Protein AF-A0A8S0FPQ1-F1 (afdb_monomer)

Radius of gyration: 14.88 Å; Cα contacts (8 Å, |Δi|>4): 52; chains: 1; bounding box: 29×21×38 Å

Sequence (55 aa):
MAAVAVDEYQPVTLVYLARAVTPGTYQVPQPMVESMYVPQWRATGAADDLLIVRP

InterPro domains:
  IPR041246 Bacterial alpha-2-macroglobulin MG10 domain [PF17973] (11-39)
  IPR051802 Alpha-2-macroglobulin-like [PTHR40094] (2-52)

Mean predicted aligned error: 6.72 Å

Foldseek 3Di:
DDDDDDDPVDDDDDDDDDDDDDFDKDADAWDKDADPVHRVDIDTHDDDGIDGDDD

pLDDT: mean 84.59, std 7.03, range [51.88, 91.88]

Structure (mmCIF, N/CA/C/O backbone):
data_AF-A0A8S0FPQ1-F1
#
_entry.id   AF-A0A8S0FPQ1-F1
#
loop_
_atom_site.group_PDB
_atom_site.id
_atom_site.type_symbol
_atom_site.label_atom_id
_atom_site.label_alt_id
_atom_site.label_comp_id
_atom_site.label_asym_id
_atom_si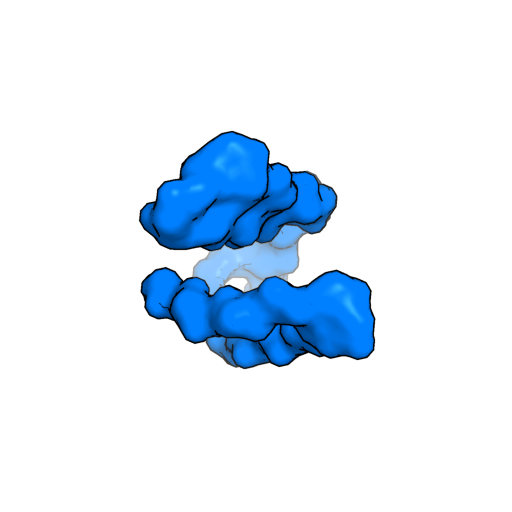te.label_entity_id
_atom_site.label_seq_id
_atom_site.pdbx_PDB_ins_code
_atom_site.Cartn_x
_atom_site.Cartn_y
_atom_site.Cartn_z
_atom_site.occupancy
_atom_site.B_iso_or_equiv
_atom_site.auth_seq_id
_atom_site.auth_comp_id
_atom_site.auth_asym_id
_atom_site.auth_atom_id
_atom_site.pdbx_PDB_model_num
ATOM 1 N N . MET A 1 1 ? 11.575 3.089 2.259 1.00 51.88 1 MET A N 1
ATOM 2 C CA . MET A 1 1 ? 11.378 3.025 0.797 1.00 51.88 1 MET A CA 1
ATOM 3 C C . MET A 1 1 ? 12.015 1.741 0.306 1.00 51.88 1 MET A C 1
ATOM 5 O O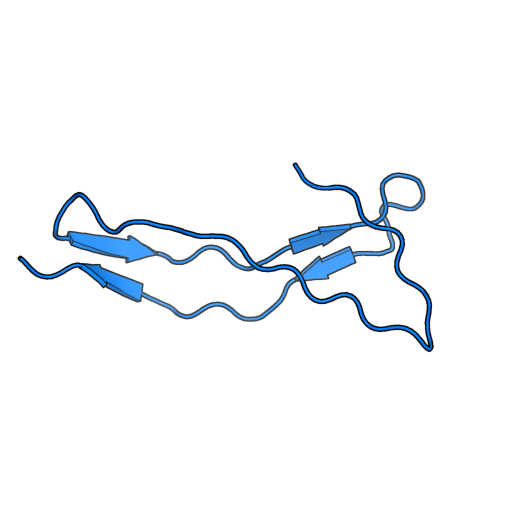 . MET A 1 1 ? 13.136 1.464 0.713 1.00 51.88 1 MET A O 1
ATOM 9 N N . ALA A 1 2 ? 11.284 0.936 -0.461 1.00 67.12 2 ALA A N 1
ATOM 10 C CA . ALA A 1 2 ? 11.817 -0.267 -1.096 1.00 67.12 2 ALA A CA 1
ATOM 11 C C . ALA A 1 2 ? 12.093 0.055 -2.570 1.00 67.12 2 ALA A C 1
ATOM 13 O O . ALA A 1 2 ? 11.259 0.691 -3.209 1.00 67.12 2 ALA A O 1
ATOM 14 N N . ALA A 1 3 ? 13.250 -0.353 -3.086 1.00 70.62 3 ALA A N 1
ATOM 15 C CA . ALA A 1 3 ? 13.594 -0.220 -4.497 1.00 70.62 3 ALA A CA 1
ATOM 16 C C . ALA A 1 3 ? 13.602 -1.612 -5.128 1.00 70.62 3 ALA A C 1
ATOM 18 O O . ALA A 1 3 ? 14.225 -2.526 -4.586 1.00 70.62 3 ALA A O 1
ATOM 19 N N . VAL A 1 4 ? 12.903 -1.771 -6.251 1.00 76.69 4 VAL A N 1
ATOM 20 C CA . VAL A 1 4 ? 12.856 -3.032 -6.996 1.00 76.69 4 VAL A CA 1
ATOM 21 C C . VAL A 1 4 ? 12.970 -2.736 -8.487 1.00 76.69 4 VAL A C 1
ATOM 23 O O . VAL A 1 4 ? 12.371 -1.777 -8.971 1.00 76.69 4 VAL A O 1
ATOM 26 N N . ALA A 1 5 ? 13.755 -3.541 -9.201 1.00 78.31 5 ALA A N 1
ATOM 27 C CA . ALA A 1 5 ? 13.802 -3.510 -10.657 1.00 78.31 5 ALA A CA 1
ATOM 28 C C . ALA A 1 5 ? 12.539 -4.180 -11.218 1.00 78.31 5 ALA A C 1
ATOM 30 O O . ALA A 1 5 ? 12.171 -5.263 -10.768 1.00 78.31 5 ALA A O 1
ATOM 31 N N . VAL A 1 6 ? 11.869 -3.523 -12.164 1.00 72.56 6 VAL A N 1
ATOM 32 C CA . VAL A 1 6 ? 10.657 -4.029 -12.820 1.00 72.56 6 VAL A CA 1
ATOM 33 C C . VAL A 1 6 ? 10.963 -4.199 -14.303 1.00 72.56 6 VAL A C 1
ATOM 35 O O . VAL A 1 6 ? 11.413 -3.246 -14.935 1.00 72.56 6 VAL A O 1
ATOM 38 N N . ASP A 1 7 ? 10.682 -5.384 -14.843 1.00 79.94 7 ASP A N 1
ATOM 39 C CA . ASP A 1 7 ? 10.829 -5.714 -16.262 1.00 79.94 7 ASP A CA 1
ATOM 40 C C . ASP A 1 7 ? 9.461 -6.054 -16.876 1.00 79.94 7 ASP A C 1
ATOM 42 O O . ASP A 1 7 ? 8.587 -6.612 -16.213 1.00 79.94 7 ASP A O 1
ATOM 46 N N . GLU A 1 8 ? 9.271 -5.749 -18.163 1.00 75.75 8 GLU A N 1
ATOM 47 C CA . GLU A 1 8 ? 7.973 -5.832 -18.863 1.00 75.75 8 GLU A CA 1
ATOM 48 C C . GLU A 1 8 ? 7.327 -7.231 -18.822 1.00 75.75 8 GLU A C 1
ATOM 50 O O . GLU A 1 8 ? 6.106 -7.356 -18.745 1.00 75.75 8 GLU A O 1
ATOM 55 N N . TYR A 1 9 ? 8.140 -8.290 -18.800 1.00 77.00 9 TYR A N 1
ATOM 56 C CA . TYR A 1 9 ? 7.682 -9.685 -18.774 1.00 77.00 9 TYR A CA 1
ATOM 57 C C . TYR A 1 9 ? 7.801 -10.346 -17.392 1.00 77.00 9 TYR A C 1
ATOM 59 O O . TYR A 1 9 ? 7.546 -11.546 -17.263 1.00 77.00 9 TYR A O 1
ATOM 67 N N . GLN A 1 10 ? 8.200 -9.595 -16.359 1.00 81.75 10 GLN A N 1
ATOM 68 C CA . GLN A 1 10 ? 8.383 -10.098 -14.994 1.00 81.75 10 GLN A CA 1
ATOM 69 C C . GLN A 1 10 ? 7.722 -9.154 -13.980 1.00 81.75 10 GLN A C 1
ATOM 71 O O . GLN A 1 10 ? 8.379 -8.280 -13.409 1.00 81.75 10 GLN A O 1
ATOM 76 N N . PRO A 1 11 ? 6.409 -9.317 -13.731 1.00 81.19 11 PRO A N 1
ATOM 77 C CA . PRO A 1 11 ? 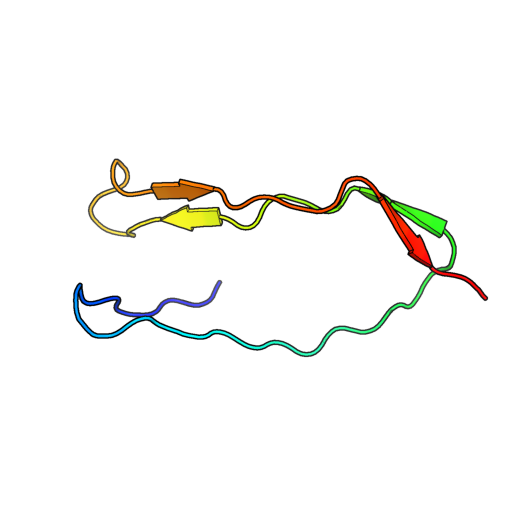5.716 -8.504 -12.745 1.00 81.19 11 PRO A CA 1
ATOM 78 C C . PRO A 1 11 ? 6.276 -8.752 -11.338 1.00 81.19 11 PRO A C 1
ATOM 80 O O . PRO A 1 11 ? 6.455 -9.890 -10.901 1.00 81.19 11 PRO A O 1
ATOM 83 N N . VAL A 1 12 ? 6.515 -7.666 -10.604 1.00 85.88 12 VAL A N 1
ATOM 84 C CA . VAL A 1 12 ? 7.032 -7.696 -9.232 1.00 85.88 12 VAL A CA 1
ATOM 85 C C . VAL A 1 12 ? 5.877 -7.753 -8.236 1.00 85.88 12 VAL A C 1
ATOM 87 O O . VAL A 1 12 ? 4.960 -6.937 -8.293 1.00 85.88 12 VAL A O 1
ATOM 90 N N . THR A 1 13 ? 5.953 -8.674 -7.272 1.00 86.56 13 THR A N 1
ATOM 91 C CA . THR A 1 13 ? 5.007 -8.754 -6.147 1.00 86.56 13 THR A CA 1
ATOM 92 C C . THR A 1 13 ? 5.706 -8.360 -4.847 1.00 86.56 13 THR A C 1
ATOM 94 O O . THR A 1 13 ? 6.664 -9.010 -4.434 1.00 86.56 13 THR A O 1
ATOM 97 N N . LEU A 1 14 ? 5.223 -7.302 -4.190 1.00 84.56 14 LEU A N 1
ATOM 98 C CA . LEU A 1 14 ? 5.701 -6.838 -2.884 1.00 84.56 14 LEU A CA 1
ATOM 99 C C . LEU A 1 14 ? 4.689 -7.207 -1.796 1.00 84.56 14 LEU A C 1
ATOM 101 O O . LEU A 1 14 ? 3.504 -6.917 -1.932 1.00 84.56 14 LEU A O 1
ATOM 105 N N . VAL A 1 15 ? 5.160 -7.804 -0.699 1.00 88.75 15 VAL A N 1
ATOM 106 C CA . VAL A 1 15 ? 4.332 -8.149 0.468 1.00 88.75 15 VAL A CA 1
ATOM 107 C C . VAL A 1 15 ? 4.961 -7.549 1.720 1.00 88.75 15 VAL A C 1
ATOM 109 O O . VAL A 1 15 ? 6.168 -7.664 1.929 1.00 88.75 15 VAL A O 1
ATOM 112 N N . TYR A 1 16 ? 4.143 -6.914 2.561 1.00 84.31 16 TYR A N 1
ATOM 113 C CA . TYR A 1 16 ? 4.553 -6.385 3.860 1.00 84.31 16 TYR A CA 1
ATOM 114 C C . TYR A 1 16 ? 3.554 -6.788 4.946 1.00 84.31 16 TYR A C 1
ATOM 116 O O . TYR A 1 16 ? 2.362 -6.948 4.687 1.00 84.31 16 TYR A O 1
ATOM 124 N N . LEU A 1 17 ? 4.046 -6.949 6.175 1.00 88.00 17 LEU A N 1
ATOM 125 C CA . LEU A 1 17 ? 3.208 -7.204 7.342 1.00 88.00 17 LEU A CA 1
ATOM 126 C C . LEU A 1 17 ? 2.887 -5.877 8.035 1.00 88.00 17 LEU A C 1
ATOM 128 O O . LEU A 1 17 ? 3.784 -5.080 8.306 1.00 88.00 17 LEU A O 1
ATOM 132 N N . ALA A 1 18 ? 1.612 -5.651 8.337 1.00 87.44 18 ALA A N 1
ATOM 133 C CA . ALA A 1 18 ? 1.136 -4.481 9.066 1.00 87.44 18 ALA A CA 1
ATOM 134 C C . ALA A 1 18 ? 0.222 -4.910 10.221 1.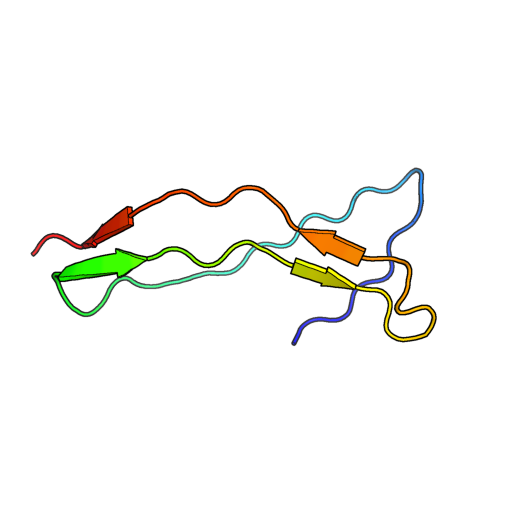00 87.44 18 ALA A C 1
ATOM 136 O O . ALA A 1 18 ? -0.416 -5.961 10.164 1.00 87.44 18 ALA A O 1
ATOM 137 N N . ARG A 1 19 ? 0.159 -4.096 11.280 1.00 91.06 19 ARG A N 1
ATOM 138 C CA . ARG A 1 19 ? -0.679 -4.341 12.461 1.00 91.06 19 ARG A CA 1
ATOM 139 C C . ARG A 1 19 ? -1.614 -3.159 12.687 1.00 91.06 19 ARG A C 1
ATOM 141 O O . ARG A 1 19 ? -1.147 -2.031 12.808 1.00 91.06 19 ARG A O 1
ATOM 148 N N . ALA A 1 20 ? -2.913 -3.430 12.807 1.00 90.56 20 ALA A N 1
ATOM 149 C CA . ALA A 1 20 ? -3.877 -2.453 13.300 1.00 90.56 20 ALA A CA 1
ATOM 150 C C . ALA A 1 20 ? -3.668 -2.249 14.810 1.00 90.56 20 ALA A C 1
ATOM 152 O O . ALA A 1 20 ? -3.558 -3.223 15.558 1.00 90.56 20 ALA A O 1
ATOM 153 N N . VAL A 1 21 ? -3.547 -0.994 15.251 1.00 91.88 21 VAL A N 1
ATOM 154 C CA . VAL A 1 21 ? -3.176 -0.669 16.641 1.00 91.88 21 VAL A CA 1
ATOM 155 C C . VAL A 1 21 ? -4.263 0.141 17.326 1.00 91.88 21 VAL A C 1
ATOM 157 O O . VAL A 1 21 ? -4.818 -0.302 18.325 1.00 91.88 21 VAL A O 1
ATOM 160 N N . THR A 1 22 ? -4.554 1.326 16.800 1.00 89.81 22 THR A N 1
ATOM 161 C CA . THR A 1 22 ? -5.545 2.245 17.356 1.00 89.81 22 THR A CA 1
ATOM 162 C C . THR A 1 22 ? -6.888 2.075 16.649 1.00 89.81 22 THR A C 1
ATOM 164 O O . THR A 1 22 ? -6.927 2.187 15.422 1.00 89.81 22 THR A O 1
ATOM 167 N N . PRO A 1 23 ? -7.984 1.820 17.389 1.00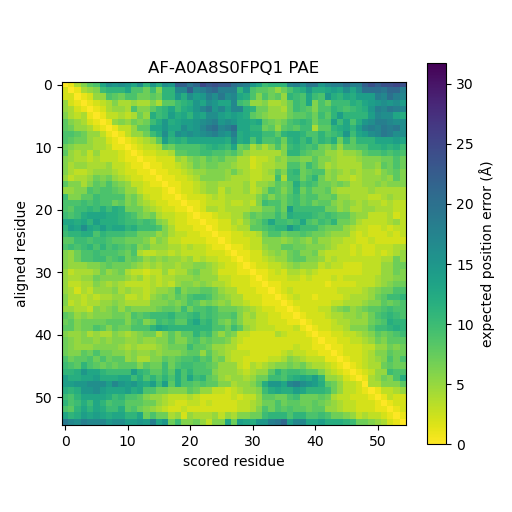 89.44 23 PRO A N 1
ATOM 168 C CA . PRO A 1 23 ? -9.330 1.841 16.832 1.00 89.44 23 PRO A CA 1
ATOM 169 C C . PRO A 1 23 ? -9.690 3.222 16.281 1.00 89.44 23 PRO A C 1
ATOM 171 O O . PRO A 1 23 ? -9.367 4.244 16.888 1.00 89.44 23 PRO A O 1
ATOM 174 N N . GLY A 1 24 ? -10.372 3.250 15.139 1.00 90.06 24 GLY A N 1
ATOM 175 C CA . GLY A 1 24 ? -10.718 4.483 14.438 1.00 90.06 24 GLY A CA 1
ATOM 176 C C . GLY A 1 24 ? -10.967 4.266 12.949 1.00 90.06 24 GLY A C 1
ATOM 177 O O . GLY A 1 24 ? -10.824 3.156 12.433 1.00 90.06 24 GLY A O 1
ATOM 178 N N . THR A 1 25 ? -11.335 5.346 12.264 1.00 90.06 25 THR A N 1
ATOM 179 C CA . THR A 1 25 ? -11.552 5.371 10.814 1.00 90.06 25 THR A CA 1
ATOM 180 C C . THR A 1 25 ? -10.441 6.185 10.163 1.00 90.06 25 THR A C 1
ATOM 182 O O . THR A 1 25 ? -10.249 7.350 10.511 1.00 90.06 25 THR A O 1
ATOM 185 N N . TYR A 1 26 ? -9.709 5.576 9.234 1.00 87.75 26 TYR A N 1
ATOM 186 C CA . TYR A 1 26 ? -8.519 6.153 8.607 1.00 87.75 26 TYR A CA 1
ATOM 187 C C . TYR A 1 26 ? -8.659 6.168 7.086 1.00 87.75 26 TYR A C 1
ATOM 189 O O . TYR A 1 26 ? -9.199 5.229 6.512 1.00 87.75 26 TYR A O 1
ATOM 197 N N . GLN A 1 27 ? -8.144 7.208 6.430 1.00 87.62 27 GLN A N 1
ATOM 198 C CA . GLN A 1 27 ? -8.039 7.238 4.968 1.00 87.62 27 GLN A CA 1
ATOM 199 C C . GLN A 1 27 ? -6.904 6.323 4.506 1.00 87.62 27 GLN A C 1
ATOM 201 O O . GLN A 1 27 ? -5.809 6.369 5.079 1.00 87.62 27 GLN A O 1
ATOM 206 N N . VAL A 1 28 ? -7.146 5.505 3.478 1.00 87.38 28 VAL A N 1
ATOM 207 C CA . VAL A 1 28 ? -6.096 4.661 2.891 1.00 87.38 28 VAL A CA 1
ATOM 208 C C . VAL A 1 28 ? -5.401 5.440 1.772 1.00 87.38 28 VAL A C 1
ATOM 210 O O . VAL A 1 28 ? -6.048 5.827 0.799 1.00 87.38 28 VAL A O 1
ATOM 213 N N . PRO A 1 29 ? -4.088 5.706 1.877 1.00 87.81 29 PRO A N 1
ATOM 214 C CA . PRO A 1 29 ? -3.369 6.387 0.812 1.00 87.81 29 PRO A CA 1
ATOM 215 C C . PRO A 1 29 ? -3.241 5.480 -0.416 1.00 87.81 29 PRO A C 1
ATOM 217 O O . PRO A 1 29 ? -3.041 4.270 -0.301 1.00 87.81 29 PRO A O 1
ATOM 220 N N . GLN A 1 30 ? -3.300 6.086 -1.599 1.00 88.56 30 GLN A N 1
ATOM 221 C CA . GLN A 1 30 ? -3.074 5.383 -2.859 1.00 88.56 30 GLN A CA 1
ATOM 222 C C . GLN A 1 30 ? -1.645 4.818 -2.927 1.00 88.56 30 GLN A C 1
ATOM 224 O O . GLN A 1 30 ? -0.692 5.538 -2.610 1.00 88.56 30 GLN A O 1
ATOM 229 N N . PRO A 1 31 ? -1.459 3.556 -3.359 1.00 88.31 31 PRO A N 1
ATOM 230 C CA . PRO A 1 31 ? -0.126 3.011 -3.575 1.00 88.31 31 PRO A CA 1
ATOM 231 C C . PRO A 1 31 ? 0.535 3.710 -4.769 1.00 88.31 31 PRO A C 1
ATOM 233 O O . PRO A 1 31 ? -0.063 3.825 -5.840 1.00 88.31 31 PRO A O 1
ATOM 236 N N . MET A 1 32 ? 1.778 4.158 -4.596 1.00 88.81 32 MET A N 1
ATOM 237 C CA . MET A 1 32 ? 2.547 4.867 -5.620 1.00 88.81 32 MET A CA 1
ATOM 238 C C . MET A 1 32 ? 3.843 4.122 -5.937 1.00 88.81 32 MET A C 1
ATOM 240 O O . MET A 1 32 ? 4.547 3.666 -5.035 1.00 88.81 32 MET A O 1
ATOM 244 N N . VAL A 1 33 ? 4.165 4.043 -7.227 1.00 88.88 33 VAL A N 1
ATOM 245 C CA . VAL A 1 33 ? 5.449 3.556 -7.738 1.00 88.88 33 VAL A CA 1
ATOM 246 C C . VAL A 1 33 ? 6.010 4.562 -8.739 1.00 88.88 33 VAL A C 1
ATOM 248 O O . VAL A 1 33 ? 5.274 5.088 -9.574 1.00 88.88 33 VAL A O 1
ATOM 251 N N . GLU A 1 34 ? 7.309 4.835 -8.656 1.00 89.00 34 GLU A N 1
ATOM 252 C CA . GLU A 1 34 ? 8.027 5.722 -9.572 1.00 89.00 34 GLU A CA 1
ATOM 253 C C . GLU A 1 34 ? 9.427 5.183 -9.883 1.00 89.00 34 GLU A C 1
ATOM 255 O O . GLU A 1 34 ? 10.046 4.500 -9.062 1.00 89.00 34 GLU A O 1
ATOM 260 N N . SER A 1 35 ? 9.934 5.488 -11.077 1.00 87.06 35 SER A N 1
ATOM 261 C CA . SER A 1 35 ? 11.332 5.219 -11.419 1.00 87.06 35 SER A CA 1
ATOM 262 C C . SER A 1 35 ? 12.241 6.276 -10.797 1.00 87.06 35 SER A C 1
ATOM 264 O O . SER A 1 35 ? 12.055 7.471 -11.019 1.00 87.06 35 SER A O 1
ATOM 266 N N . MET A 1 36 ? 13.287 5.837 -10.089 1.00 88.44 36 MET A N 1
ATOM 267 C CA . MET A 1 36 ? 14.261 6.746 -9.468 1.00 88.44 36 MET A CA 1
ATOM 268 C C . MET A 1 36 ? 15.065 7.573 -10.486 1.00 88.44 36 MET A C 1
ATOM 270 O O . MET A 1 36 ? 15.561 8.641 -10.139 1.00 88.44 36 MET A O 1
ATOM 274 N N . TYR A 1 37 ? 15.205 7.097 -11.728 1.00 85.88 37 TYR A N 1
ATOM 275 C CA . TYR A 1 37 ? 16.014 7.759 -12.763 1.00 85.88 37 TYR A CA 1
ATOM 276 C C . TYR A 1 37 ? 15.178 8.419 -13.866 1.00 85.88 37 TYR A C 1
ATOM 278 O O . TYR A 1 37 ? 15.687 9.265 -14.598 1.00 85.88 37 TYR A O 1
ATOM 286 N N . VAL A 1 38 ? 13.901 8.047 -13.997 1.00 87.38 38 VAL A N 1
ATOM 287 C CA . VAL A 1 38 ? 12.991 8.558 -15.032 1.00 87.38 38 VAL A CA 1
ATOM 288 C C . VAL A 1 38 ? 11.654 8.928 -14.370 1.00 87.38 38 VAL A C 1
ATOM 290 O O . VAL A 1 38 ? 10.708 8.151 -14.433 1.00 87.38 38 VAL A O 1
ATOM 293 N N . PRO A 1 39 ? 11.524 10.111 -13.738 1.00 84.88 39 PRO A N 1
ATOM 294 C CA . PRO A 1 39 ? 10.384 10.441 -12.864 1.00 84.88 39 PRO A CA 1
ATOM 295 C C . PRO A 1 39 ? 9.038 10.561 -13.599 1.00 84.88 39 PRO A C 1
ATOM 297 O O . PRO A 1 39 ? 7.970 10.498 -12.996 1.00 84.88 39 PRO A O 1
ATOM 300 N N . GLN A 1 40 ? 9.070 10.720 -14.925 1.00 86.88 40 GLN A N 1
ATOM 301 C CA . GLN A 1 40 ? 7.878 10.648 -15.776 1.00 86.88 40 GLN A CA 1
ATOM 302 C C . GLN A 1 40 ? 7.247 9.245 -15.796 1.00 86.88 40 GLN A C 1
ATOM 304 O O . GLN A 1 40 ? 6.071 9.113 -16.133 1.00 86.88 40 GLN A O 1
ATOM 309 N N . TRP A 1 41 ? 7.999 8.203 -15.426 1.00 89.06 41 TRP A N 1
ATOM 310 C CA . TRP A 1 41 ? 7.491 6.844 -15.269 1.00 89.06 41 TRP A CA 1
ATOM 311 C C . TRP A 1 41 ? 7.004 6.649 -13.840 1.00 89.06 41 TRP A C 1
ATOM 313 O O . TRP A 1 41 ? 7.783 6.380 -12.923 1.00 89.06 41 TRP A O 1
ATOM 323 N N . ARG A 1 42 ? 5.694 6.801 -13.669 1.00 88.12 42 ARG A N 1
ATOM 324 C CA . ARG A 1 42 ? 5.004 6.659 -12.391 1.00 88.12 42 ARG A CA 1
ATOM 325 C C . ARG A 1 42 ? 3.635 6.031 -12.580 1.00 88.12 42 ARG A C 1
ATOM 327 O O . ARG A 1 42 ? 2.995 6.243 -13.609 1.00 88.12 42 ARG A O 1
ATOM 334 N N . ALA A 1 43 ? 3.176 5.318 -11.563 1.00 88.38 43 ALA A N 1
ATOM 335 C CA . ALA A 1 43 ? 1.812 4.825 -11.482 1.00 88.38 43 ALA A CA 1
ATOM 336 C C . ALA A 1 43 ? 1.262 5.001 -10.063 1.00 88.38 43 ALA A C 1
ATOM 338 O O . ALA A 1 43 ? 1.975 4.839 -9.071 1.00 88.38 43 ALA A O 1
ATOM 339 N N . THR A 1 44 ? -0.023 5.330 -9.988 1.00 89.19 44 THR A N 1
ATOM 340 C CA . THR A 1 44 ? -0.810 5.416 -8.756 1.00 89.19 44 THR A CA 1
ATOM 341 C C . THR A 1 44 ? -1.921 4.380 -8.845 1.00 89.19 44 THR A C 1
ATOM 343 O O . THR A 1 44 ? -2.745 4.445 -9.760 1.00 89.19 44 THR A O 1
ATOM 346 N N . GLY A 1 45 ? -1.927 3.406 -7.941 1.00 86.81 45 GLY A N 1
ATOM 347 C CA . GLY A 1 45 ? -2.982 2.400 -7.884 1.00 86.81 45 GLY A CA 1
ATOM 348 C C . GLY A 1 45 ? -4.238 2.920 -7.186 1.00 86.81 45 GLY A C 1
ATOM 349 O O . GLY A 1 45 ? -4.218 3.942 -6.499 1.00 86.81 45 GLY A O 1
ATOM 350 N N . ALA A 1 46 ? -5.342 2.194 -7.349 1.00 87.50 46 ALA A N 1
ATOM 351 C CA . ALA A 1 46 ? -6.532 2.430 -6.544 1.00 87.50 46 ALA A CA 1
ATOM 352 C C . ALA A 1 46 ? -6.255 2.062 -5.075 1.00 87.50 46 ALA A C 1
ATOM 354 O O . ALA A 1 46 ? -5.537 1.102 -4.795 1.00 87.50 46 ALA A O 1
ATOM 355 N N . ALA A 1 47 ? -6.839 2.823 -4.154 1.00 84.12 47 ALA A N 1
ATOM 356 C CA . ALA A 1 47 ? -6.921 2.480 -2.741 1.00 84.12 47 ALA A CA 1
ATOM 357 C C . ALA A 1 47 ? -8.387 2.488 -2.313 1.00 84.12 47 ALA A C 1
ATOM 359 O O . ALA A 1 47 ? -9.206 3.191 -2.911 1.00 84.12 47 ALA A O 1
ATOM 360 N N . ASP A 1 48 ? -8.695 1.697 -1.289 1.00 82.75 48 ASP A N 1
ATOM 361 C CA . ASP A 1 48 ? -9.985 1.758 -0.611 1.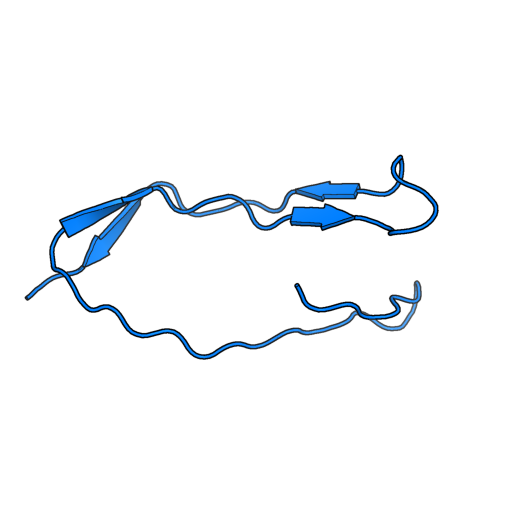00 82.75 48 ASP A CA 1
ATOM 362 C C . ASP A 1 48 ? -10.181 3.132 0.043 1.00 82.75 48 ASP A C 1
ATOM 364 O O . ASP A 1 48 ? -9.224 3.817 0.385 1.00 82.75 48 ASP A O 1
ATOM 368 N N . ASP A 1 49 ? -11.429 3.554 0.220 1.00 81.31 49 ASP A N 1
ATOM 369 C CA . ASP A 1 49 ? -11.716 4.891 0.747 1.00 81.31 49 ASP A CA 1
ATOM 370 C C . ASP A 1 49 ? -11.340 4.995 2.238 1.00 81.31 49 ASP A C 1
ATOM 372 O O . ASP A 1 49 ? -10.483 5.784 2.648 1.00 81.31 49 ASP A O 1
ATOM 376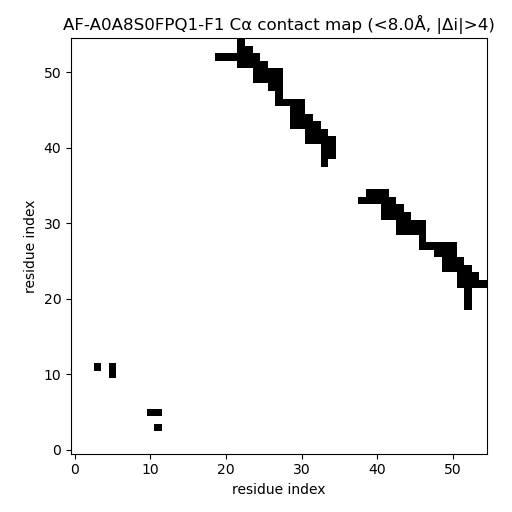 N N . LEU A 1 50 ? -11.928 4.123 3.064 1.00 85.25 50 LEU A N 1
ATOM 377 C CA . LEU A 1 50 ? -11.773 4.153 4.516 1.00 85.25 50 LEU A CA 1
ATOM 378 C C . LEU A 1 50 ? -11.388 2.785 5.084 1.00 85.25 50 LEU A C 1
ATOM 380 O O . LEU A 1 50 ? -12.066 1.782 4.868 1.00 85.25 50 LEU A O 1
ATOM 384 N N . LEU A 1 51 ? -10.343 2.774 5.909 1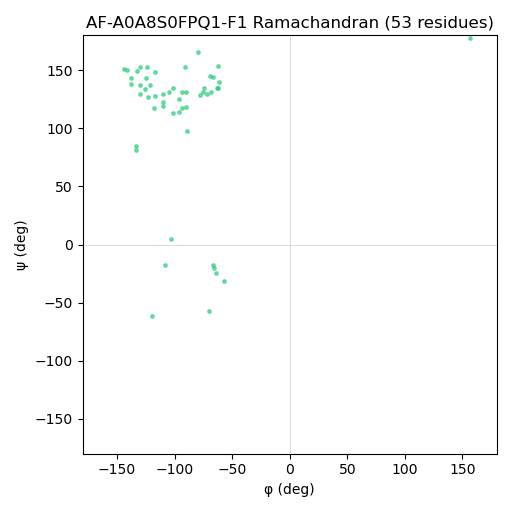.00 85.56 51 LEU A N 1
ATOM 385 C CA . LEU A 1 51 ? -9.966 1.659 6.767 1.00 85.56 51 LEU A CA 1
ATOM 386 C C . LEU A 1 51 ? -10.597 1.840 8.149 1.00 85.56 51 LEU A C 1
ATOM 388 O O . LEU A 1 51 ? -10.286 2.789 8.870 1.00 85.56 51 LEU A O 1
ATOM 392 N N . ILE A 1 52 ? -11.459 0.900 8.535 1.00 89.25 52 ILE A N 1
ATOM 393 C CA . ILE A 1 52 ? -12.125 0.889 9.841 1.00 89.25 52 ILE A CA 1
ATOM 394 C C . ILE A 1 52 ? -11.420 -0.120 10.750 1.00 89.25 52 ILE A C 1
ATOM 396 O O . ILE A 1 52 ? -11.509 -1.329 10.532 1.00 89.25 52 ILE A O 1
ATOM 400 N N . VAL A 1 53 ? -10.762 0.369 11.800 1.00 88.06 53 VAL A N 1
ATOM 401 C CA . VAL A 1 53 ? -10.167 -0.464 12.853 1.00 88.06 53 VAL A CA 1
ATOM 402 C C . VAL A 1 53 ? -11.151 -0.561 14.015 1.00 88.06 53 VAL A C 1
ATOM 404 O O . VAL A 1 53 ? -11.454 0.441 14.666 1.00 88.06 53 VAL A O 1
ATOM 407 N N . ARG A 1 54 ? -11.664 -1.770 14.265 1.00 88.25 54 ARG A N 1
ATOM 408 C CA . ARG A 1 54 ? -12.572 -2.065 15.384 1.00 88.25 54 ARG A CA 1
ATOM 409 C C . ARG A 1 54 ? -11.785 -2.501 16.632 1.00 88.25 54 ARG A C 1
ATOM 411 O O . ARG 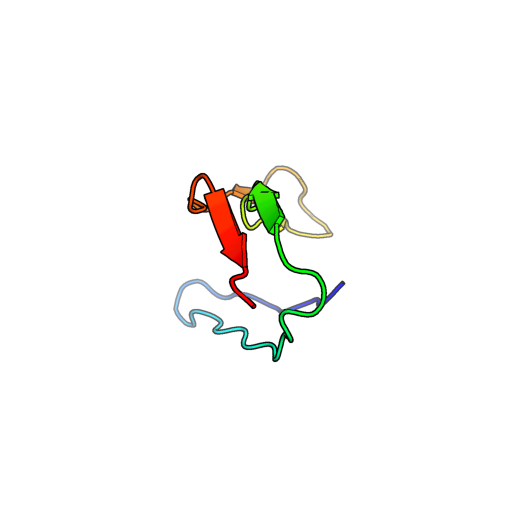A 1 54 ? -10.680 -3.019 16.464 1.00 88.25 54 ARG A O 1
ATOM 418 N N . PRO A 1 55 ? -12.330 -2.283 17.843 1.00 73.00 55 PRO A N 1
ATOM 419 C CA . PRO A 1 55 ? -11.800 -2.866 19.075 1.00 73.00 55 PRO A CA 1
ATOM 420 C C . PRO A 1 55 ? -11.848 -4.397 19.068 1.00 73.00 55 PRO A C 1
ATOM 422 O O . PRO A 1 55 ? -12.791 -4.951 18.453 1.00 73.00 55 PRO A O 1
#

Secondary structure (DSSP, 8-state):
------BTTB-----------S-EEEEPPPPEEE-SS-TT-EEE----SEEEE--

Solvent-accessible surface area (backbone atoms only — not comparable to full-atom values): 3994 Å² total; per-residue (Å²): 139,88,88,79,89,76,50,97,92,46,86,79,85,87,86,83,90,83,78,92,82,73,64,48,78,39,76,46,75,56,50,73,52,67,42,95,89,47,72,89,48,61,51,72,48,88,51,62,70,70,46,75,41,74,130

Organism: Escherichia coli (NCBI:txid562)